Protein AF-A0A6M3LDL1-F1 (afdb_monomer)

Structure (mmCIF, N/CA/C/O backbone):
data_AF-A0A6M3LDL1-F1
#
_entry.id   AF-A0A6M3LDL1-F1
#
loop_
_atom_site.group_PDB
_atom_site.id
_atom_site.type_symbol
_atom_site.label_atom_id
_atom_site.label_alt_id
_atom_site.label_comp_id
_atom_site.label_asym_id
_atom_site.label_entity_id
_atom_site.label_seq_id
_atom_site.pdbx_PDB_ins_code
_atom_site.Cartn_x
_atom_site.Cartn_y
_atom_site.Cartn_z
_atom_site.occupancy
_atom_site.B_iso_or_equiv
_atom_site.auth_seq_id
_atom_site.auth_comp_id
_atom_site.auth_asym_id
_atom_site.auth_atom_id
_atom_site.pdbx_PDB_model_num
ATOM 1 N N . ASP A 1 1 ? 13.120 -0.111 -13.800 1.00 59.81 1 ASP A N 1
ATOM 2 C CA . ASP A 1 1 ? 12.149 -1.109 -13.318 1.00 59.81 1 ASP A CA 1
ATOM 3 C C . ASP A 1 1 ? 11.996 -1.169 -11.809 1.00 59.81 1 ASP A C 1
ATOM 5 O O . ASP A 1 1 ? 10.903 -0.873 -11.339 1.00 59.81 1 ASP A O 1
ATOM 9 N N . ASP A 1 2 ? 13.049 -1.464 -11.047 1.00 76.00 2 ASP A N 1
ATOM 10 C CA . ASP A 1 2 ? 12.962 -1.631 -9.584 1.00 76.00 2 ASP A CA 1
ATOM 11 C C . ASP A 1 2 ? 12.762 -0.327 -8.806 1.00 76.00 2 ASP A C 1
ATOM 13 O O . ASP A 1 2 ? 12.030 -0.293 -7.823 1.00 76.00 2 ASP A O 1
ATOM 17 N N . GLN A 1 3 ? 13.369 0.772 -9.257 1.00 81.88 3 GLN A N 1
ATOM 18 C CA . GLN A 1 3 ? 13.301 2.063 -8.558 1.00 81.88 3 GLN A CA 1
ATOM 19 C C . GLN A 1 3 ? 11.871 2.618 -8.489 1.00 81.88 3 GLN A C 1
ATOM 21 O O . GLN A 1 3 ? 11.461 3.129 -7.450 1.00 81.88 3 GLN A O 1
ATOM 26 N N . ASP A 1 4 ? 11.078 2.451 -9.552 1.00 76.75 4 ASP A N 1
ATOM 27 C CA . ASP A 1 4 ? 9.659 2.822 -9.555 1.00 76.75 4 ASP A CA 1
ATOM 28 C C . ASP A 1 4 ? 8.838 1.962 -8.592 1.00 76.75 4 ASP A C 1
ATOM 30 O O . ASP A 1 4 ? 7.957 2.475 -7.904 1.00 76.75 4 ASP A O 1
ATOM 34 N N . LEU A 1 5 ? 9.127 0.659 -8.516 1.00 78.75 5 LEU A N 1
ATOM 35 C CA . LEU A 1 5 ? 8.449 -0.242 -7.586 1.00 78.75 5 LEU A CA 1
ATOM 36 C C . LEU A 1 5 ? 8.794 0.113 -6.132 1.00 78.75 5 LEU A C 1
ATOM 38 O O . LEU A 1 5 ? 7.897 0.213 -5.298 1.00 78.75 5 LEU A O 1
ATOM 42 N N . ILE A 1 6 ? 10.071 0.372 -5.843 1.00 83.44 6 ILE A N 1
ATOM 43 C CA . ILE A 1 6 ? 10.554 0.793 -4.521 1.00 83.44 6 ILE A CA 1
ATOM 44 C C . ILE A 1 6 ? 9.925 2.132 -4.121 1.00 83.44 6 ILE A C 1
ATOM 46 O O . ILE A 1 6 ? 9.437 2.271 -2.999 1.00 83.44 6 ILE A O 1
ATOM 50 N N . ALA A 1 7 ? 9.871 3.099 -5.040 1.00 82.19 7 ALA A N 1
ATOM 51 C CA . ALA A 1 7 ? 9.235 4.389 -4.797 1.00 82.19 7 ALA A CA 1
ATOM 52 C C . ALA A 1 7 ? 7.732 4.237 -4.506 1.00 82.19 7 ALA A C 1
ATOM 54 O O . ALA A 1 7 ? 7.223 4.840 -3.561 1.00 82.19 7 ALA A O 1
ATOM 55 N N . GLN A 1 8 ? 7.027 3.389 -5.265 1.00 81.12 8 GLN A N 1
ATOM 56 C CA . GLN A 1 8 ? 5.606 3.116 -5.039 1.00 81.12 8 GLN A CA 1
ATOM 57 C C . GLN A 1 8 ? 5.363 2.429 -3.691 1.00 81.12 8 GLN A C 1
ATOM 59 O O . GLN A 1 8 ? 4.487 2.874 -2.950 1.00 81.12 8 GLN A O 1
ATOM 64 N N . LEU A 1 9 ? 6.165 1.423 -3.328 1.00 81.62 9 LEU A N 1
ATOM 65 C CA . LEU A 1 9 ? 6.074 0.728 -2.039 1.00 81.62 9 LEU A CA 1
ATOM 66 C C . LEU A 1 9 ? 6.369 1.659 -0.856 1.00 81.62 9 LEU A C 1
ATOM 68 O O . LEU A 1 9 ? 5.639 1.654 0.132 1.00 81.62 9 LEU A O 1
ATOM 72 N N . SER A 1 10 ? 7.398 2.503 -0.969 1.00 82.69 10 SER A N 1
ATOM 73 C CA . SER A 1 1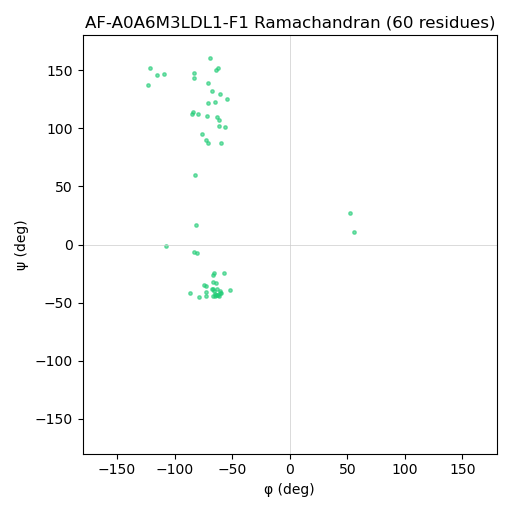0 ? 7.760 3.475 0.071 1.00 82.69 10 SER A CA 1
ATOM 74 C C . SER A 1 10 ? 6.701 4.572 0.252 1.00 82.69 10 SER A C 1
ATOM 76 O O . SER A 1 10 ? 6.553 5.130 1.339 1.00 82.69 10 SER A O 1
ATOM 78 N N . SER A 1 11 ? 5.923 4.861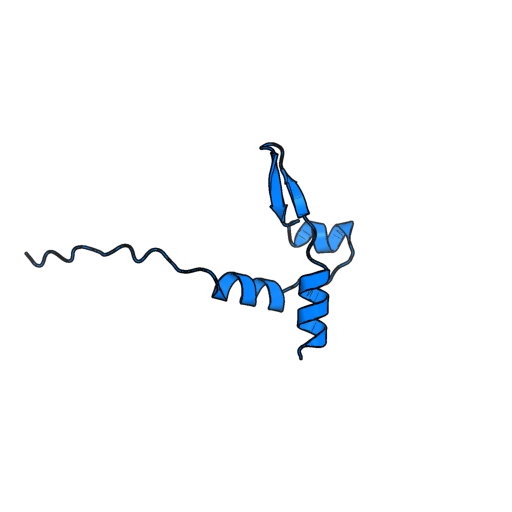 -0.795 1.00 80.44 11 SER A N 1
ATOM 79 C CA . SER A 1 11 ? 4.859 5.868 -0.768 1.00 80.44 11 SER A CA 1
ATOM 80 C C . SER A 1 11 ? 3.544 5.396 -0.128 1.00 80.44 11 SER A C 1
ATOM 82 O O . SER A 1 11 ? 2.647 6.217 0.080 1.00 80.44 11 SER A O 1
ATOM 84 N N . ILE A 1 12 ? 3.415 4.104 0.208 1.00 81.12 12 ILE A N 1
ATOM 85 C CA . ILE A 1 12 ? 2.211 3.550 0.842 1.00 81.12 12 ILE A CA 1
ATOM 86 C C . ILE A 1 12 ? 2.036 4.174 2.228 1.00 81.12 12 ILE A C 1
ATOM 88 O O . ILE A 1 12 ? 2.904 4.093 3.099 1.00 81.12 12 ILE A O 1
ATOM 92 N N . ARG A 1 13 ? 0.881 4.809 2.439 1.00 79.44 13 ARG A N 1
ATOM 93 C CA . ARG A 1 13 ? 0.504 5.423 3.714 1.00 79.44 13 ARG A CA 1
ATOM 94 C C . ARG A 1 13 ? -0.601 4.620 4.384 1.00 79.44 13 ARG A C 1
ATOM 96 O O . ARG A 1 13 ? -1.483 4.070 3.724 1.00 79.44 13 ARG A O 1
ATOM 103 N N . PHE A 1 14 ? -0.562 4.603 5.711 1.00 81.50 14 PHE A N 1
ATOM 104 C CA . PHE A 1 14 ? -1.529 3.910 6.551 1.00 81.50 14 PHE A CA 1
ATOM 105 C C . PHE A 1 14 ? -2.302 4.919 7.392 1.00 81.50 14 PHE A C 1
ATOM 107 O O . PHE A 1 14 ? -1.747 5.922 7.843 1.00 81.50 14 PHE A O 1
ATOM 114 N N . LYS A 1 15 ? -3.573 4.620 7.631 1.00 82.38 15 LYS A N 1
ATOM 115 C CA . LYS A 1 15 ? -4.431 5.309 8.586 1.00 82.38 15 LYS A CA 1
ATOM 116 C C . LYS A 1 15 ? -4.951 4.324 9.619 1.00 82.38 15 LYS A C 1
ATOM 118 O O . LYS A 1 15 ? -5.104 3.133 9.353 1.00 82.38 15 LYS A O 1
ATOM 123 N N . ILE A 1 16 ? -5.226 4.835 10.809 1.00 83.00 16 ILE A N 1
ATOM 124 C CA . ILE A 1 16 ? -5.911 4.069 11.843 1.00 83.00 16 ILE A CA 1
ATOM 125 C C . ILE A 1 16 ? -7.403 4.192 11.547 1.00 83.00 16 ILE A C 1
ATOM 127 O O . ILE A 1 16 ? -7.959 5.290 11.587 1.00 83.00 16 ILE A O 1
ATOM 131 N N . ALA A 1 17 ? -8.035 3.077 11.193 1.00 80.31 17 ALA A N 1
ATOM 132 C CA . ALA A 1 17 ? -9.478 3.030 11.008 1.00 80.31 17 ALA A CA 1
ATOM 133 C C . ALA A 1 17 ? -10.193 3.191 12.359 1.00 80.31 17 ALA A C 1
ATOM 135 O O . ALA A 1 17 ? -9.618 2.927 13.416 1.00 80.31 17 ALA A O 1
ATOM 136 N N . SER A 1 18 ? -11.474 3.563 12.339 1.00 78.50 18 SER A N 1
ATOM 137 C CA . SER A 1 18 ? -12.292 3.7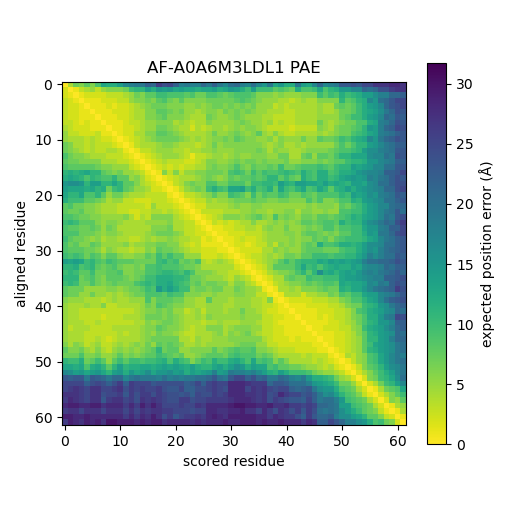18 13.554 1.00 78.50 18 SER A CA 1
ATOM 138 C C . SER A 1 18 ? -12.356 2.446 14.413 1.00 78.50 18 SER A C 1
ATOM 140 O O . SER A 1 18 ? -12.507 2.532 15.626 1.00 78.50 18 SER A O 1
ATOM 142 N N . ASP A 1 19 ? -12.154 1.277 1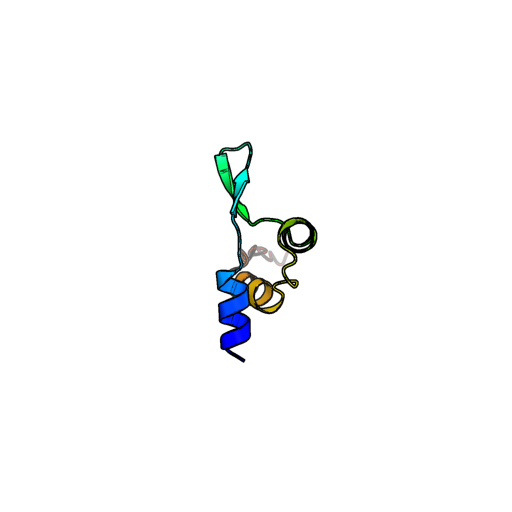3.799 1.00 85.19 19 ASP A N 1
ATOM 143 C CA . ASP A 1 19 ? -12.045 -0.029 14.466 1.00 85.19 19 ASP A CA 1
ATOM 144 C C . ASP A 1 19 ? -10.636 -0.302 15.048 1.00 85.19 19 ASP A C 1
ATOM 146 O O . ASP A 1 19 ? -10.247 -1.442 15.282 1.00 85.19 19 ASP A O 1
ATOM 150 N N . LYS A 1 20 ? -9.806 0.741 15.209 1.00 81.56 20 LYS A N 1
ATOM 151 C CA . LYS A 1 20 ? -8.398 0.696 15.664 1.00 81.56 20 LYS A CA 1
ATOM 152 C C . LYS A 1 20 ? -7.470 -0.209 14.840 1.00 81.56 20 LYS A C 1
ATOM 154 O O . LYS A 1 20 ? -6.330 -0.450 15.231 1.00 81.56 20 LYS A O 1
ATOM 159 N N . LYS A 1 21 ? -7.932 -0.690 13.688 1.00 85.19 21 LYS A N 1
AT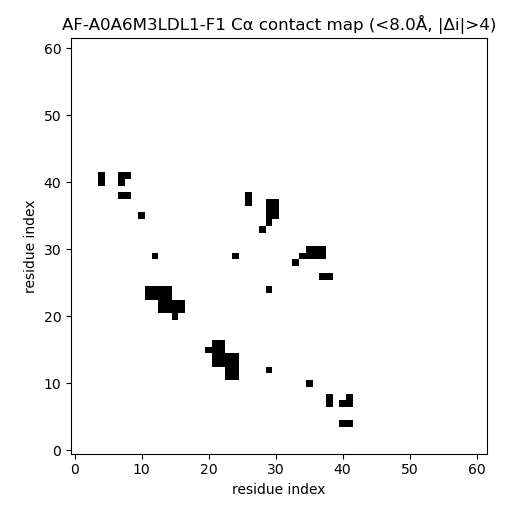OM 160 C CA . LYS A 1 21 ? -7.150 -1.496 12.749 1.00 85.19 21 LYS A CA 1
ATOM 161 C C . LYS A 1 21 ? -6.304 -0.601 11.851 1.00 85.19 21 LYS A C 1
ATOM 163 O O . LYS A 1 21 ? -6.712 0.506 11.493 1.00 85.19 21 LYS A O 1
ATOM 168 N N . LEU A 1 22 ? -5.138 -1.109 11.463 1.00 83.94 22 LEU A N 1
ATOM 169 C CA . LEU A 1 22 ? -4.303 -0.480 10.449 1.00 83.94 22 LEU A CA 1
ATOM 170 C C . LEU A 1 22 ? -4.979 -0.656 9.084 1.00 83.94 22 LEU A C 1
ATOM 172 O O . LEU A 1 22 ? -5.240 -1.781 8.662 1.00 83.94 22 LEU A O 1
ATOM 176 N N . GLN A 1 23 ? -5.269 0.445 8.401 1.00 86.12 23 GLN A N 1
ATOM 177 C CA . GLN A 1 23 ? -5.859 0.434 7.069 1.00 86.12 23 GLN A CA 1
ATOM 178 C C . GLN A 1 23 ? -4.961 1.204 6.107 1.00 86.12 23 GLN A C 1
ATOM 180 O O . GLN A 1 23 ? -4.445 2.269 6.439 1.00 86.12 23 GLN A O 1
ATOM 185 N N . ILE A 1 24 ? -4.766 0.674 4.904 1.00 84.56 24 ILE A N 1
ATOM 186 C CA . ILE A 1 24 ? -4.053 1.390 3.845 1.00 84.56 24 ILE A CA 1
ATOM 187 C C . ILE A 1 24 ? -4.944 2.534 3.343 1.00 84.56 24 ILE A C 1
ATOM 189 O O . ILE A 1 24 ? -6.160 2.381 3.207 1.00 84.56 24 ILE A O 1
ATOM 193 N N . VAL A 1 25 ? -4.339 3.692 3.088 1.00 81.81 25 VAL A N 1
ATOM 194 C CA . VAL A 1 25 ? -5.007 4.842 2.470 1.00 81.81 25 VAL A CA 1
ATOM 195 C C . VAL A 1 25 ? -5.517 4.452 1.078 1.00 81.81 25 VA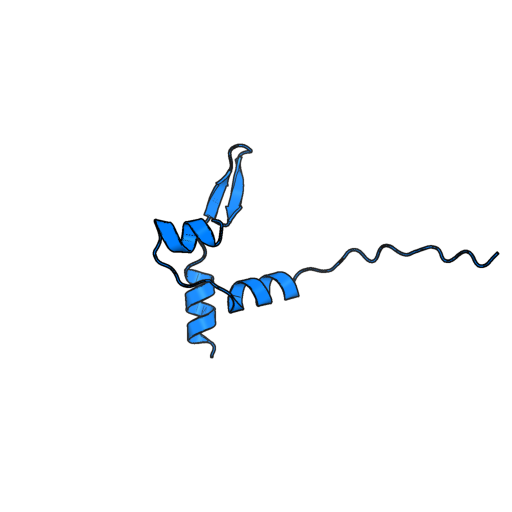L A C 1
ATOM 197 O O . VAL A 1 25 ? -4.777 3.902 0.267 1.00 81.81 25 VAL A O 1
ATOM 200 N N . SER A 1 26 ? -6.788 4.726 0.782 1.00 79.69 26 SER A N 1
ATOM 201 C CA . SER A 1 26 ? -7.396 4.380 -0.509 1.00 79.69 26 SER A CA 1
ATOM 202 C C . SER A 1 26 ? -6.713 5.108 -1.673 1.00 79.69 26 SER A C 1
ATOM 204 O O . SER A 1 26 ? -6.238 6.233 -1.515 1.00 79.69 26 SER A O 1
ATOM 206 N N . LYS A 1 27 ? -6.735 4.515 -2.876 1.00 76.31 27 LYS A N 1
ATOM 207 C CA . LYS A 1 27 ? -6.105 5.079 -4.092 1.00 76.31 27 LYS A CA 1
ATOM 208 C C . LYS A 1 27 ? -6.528 6.531 -4.364 1.00 76.31 27 LYS A C 1
ATOM 210 O O . LYS A 1 27 ? -5.710 7.371 -4.732 1.00 76.31 27 LYS A O 1
ATOM 215 N N . GLU A 1 28 ? -7.798 6.850 -4.130 1.00 77.38 28 GLU A N 1
ATOM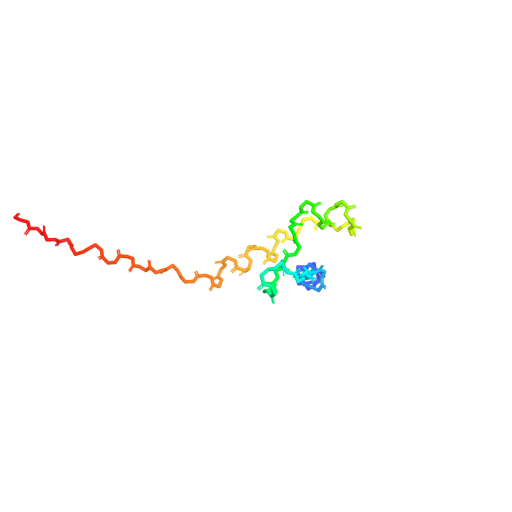 216 C CA . GLU A 1 28 ? -8.347 8.200 -4.298 1.00 77.38 28 GLU A CA 1
ATOM 217 C C . GLU A 1 28 ? -7.775 9.208 -3.293 1.00 77.38 28 GLU A C 1
ATOM 219 O O . GLU A 1 28 ? -7.495 10.349 -3.654 1.00 77.38 28 GLU A O 1
ATOM 224 N N . GLU A 1 29 ? -7.567 8.780 -2.049 1.00 76.00 29 GLU A N 1
ATOM 225 C CA . GLU A 1 29 ? -6.995 9.586 -0.967 1.00 76.00 29 GLU A CA 1
ATOM 226 C C . GLU A 1 29 ? -5.478 9.758 -1.175 1.00 76.00 29 GLU A C 1
ATOM 228 O O . GLU A 1 29 ? -4.957 10.854 -0.986 1.00 76.00 29 GLU A O 1
ATOM 233 N N . MET A 1 30 ? -4.775 8.751 -1.710 1.00 78.62 30 MET A N 1
ATOM 234 C CA . MET A 1 30 ? -3.381 8.902 -2.165 1.00 78.62 30 MET A CA 1
ATOM 235 C C . MET A 1 30 ? -3.246 9.958 -3.270 1.00 78.62 30 MET A C 1
ATOM 237 O O . MET A 1 30 ? -2.338 10.791 -3.226 1.00 78.62 30 MET A O 1
ATOM 241 N N . LYS A 1 31 ? -4.180 9.967 -4.228 1.00 77.88 31 LYS A N 1
ATOM 242 C CA . LYS A 1 31 ? -4.181 10.918 -5.345 1.00 77.88 31 LYS A CA 1
ATOM 243 C C . LYS A 1 31 ? -4.567 12.336 -4.917 1.00 77.88 31 LYS A C 1
ATOM 245 O O . LYS A 1 31 ? -3.922 13.284 -5.351 1.00 77.88 31 LYS A O 1
ATOM 250 N N . ARG A 1 32 ? -5.608 12.495 -4.089 1.00 78.50 32 ARG A N 1
ATOM 251 C CA . ARG A 1 32 ? -6.108 13.816 -3.656 1.00 78.50 32 ARG A CA 1
ATOM 252 C C . ARG A 1 32 ? -5.270 14.438 -2.545 1.00 78.50 32 ARG A C 1
ATOM 254 O O . ARG A 1 32 ? -4.972 15.622 -2.610 1.00 78.50 32 ARG A O 1
ATOM 261 N N . THR A 1 33 ? -4.910 13.661 -1.527 1.00 71.56 33 THR A N 1
ATOM 262 C CA . THR A 1 33 ? -4.267 14.187 -0.315 1.00 71.56 33 THR A CA 1
ATOM 263 C C . THR A 1 33 ? -2.756 14.265 -0.479 1.00 71.56 33 THR A C 1
ATOM 265 O O . THR A 1 33 ? -2.137 15.253 -0.096 1.00 71.56 33 THR A O 1
ATOM 268 N N . TYR A 1 34 ? -2.152 13.240 -1.081 1.00 66.75 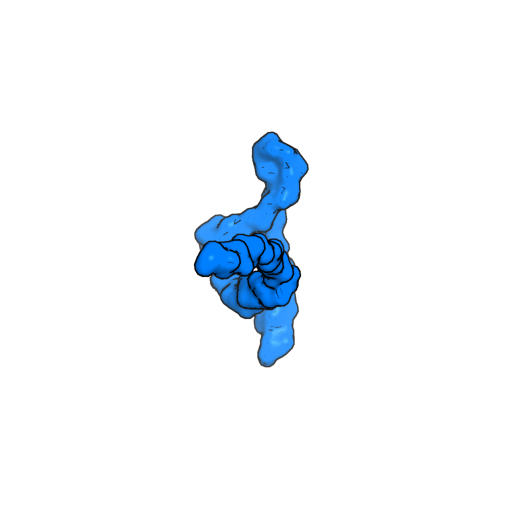34 TYR A N 1
ATOM 269 C CA . TYR A 1 34 ? -0.695 13.111 -1.151 1.00 66.75 34 TYR A CA 1
ATOM 270 C C . TYR A 1 34 ? -0.121 13.381 -2.546 1.00 66.75 34 TYR A C 1
ATOM 272 O O . TYR A 1 34 ? 1.095 13.345 -2.706 1.00 66.75 34 TYR A O 1
ATOM 280 N N . HIS A 1 35 ? -0.971 13.674 -3.542 1.00 74.31 35 HIS A N 1
ATOM 281 C CA . HIS A 1 35 ? -0.579 13.910 -4.941 1.00 74.31 35 HIS A CA 1
ATOM 282 C C . HIS A 1 35 ? 0.285 12.776 -5.522 1.00 74.31 35 HIS A C 1
ATOM 284 O O . HIS A 1 35 ? 1.091 12.981 -6.430 1.00 74.31 35 HIS A O 1
ATOM 290 N N . LEU A 1 36 ? 0.115 11.563 -4.989 1.00 72.88 36 LEU A N 1
ATOM 291 C CA . LEU A 1 36 ? 0.861 10.386 -5.405 1.00 72.88 36 LEU A CA 1
ATOM 292 C C . LEU A 1 36 ? 0.204 9.769 -6.643 1.00 72.88 36 LEU A C 1
ATOM 294 O O . LEU A 1 36 ? -1.023 9.739 -6.781 1.00 72.88 36 LEU A O 1
ATOM 298 N N . LYS A 1 37 ? 1.037 9.258 -7.553 1.00 71.94 37 LYS A N 1
ATOM 299 C CA . LYS A 1 37 ? 0.575 8.430 -8.673 1.00 71.94 37 LYS A CA 1
ATOM 300 C C . LYS A 1 37 ? -0.033 7.132 -8.131 1.00 71.94 37 LYS A C 1
ATOM 302 O O . LYS A 1 37 ? 0.390 6.649 -7.083 1.00 71.94 37 LYS A O 1
ATOM 307 N N . SER A 1 38 ? -1.006 6.573 -8.856 1.00 70.75 38 SER A N 1
ATOM 308 C CA . SER A 1 38 ? -1.587 5.268 -8.508 1.00 70.75 38 SER A CA 1
ATOM 309 C C . SER A 1 38 ? -0.462 4.227 -8.406 1.00 70.75 38 SER A C 1
ATOM 311 O O . SER A 1 38 ? 0.326 4.111 -9.350 1.00 70.75 38 SER A O 1
ATOM 313 N N . PRO A 1 39 ? -0.325 3.508 -7.278 1.00 78.62 39 PRO A N 1
ATOM 314 C CA . PRO A 1 39 ? 0.752 2.545 -7.081 1.00 78.62 39 PRO A CA 1
ATOM 315 C C . PRO A 1 39 ? 0.401 1.198 -7.731 1.00 78.62 39 PRO A C 1
ATOM 317 O O . PRO A 1 39 ? 0.299 0.176 -7.060 1.00 78.62 39 PRO A O 1
ATOM 320 N N . ASP A 1 40 ? 0.183 1.192 -9.048 1.00 81.31 40 ASP A N 1
ATOM 321 C CA . ASP A 1 40 ? -0.355 0.029 -9.767 1.00 81.31 40 ASP A CA 1
ATOM 322 C C . ASP A 1 40 ? 0.582 -1.194 -9.715 1.00 81.31 40 ASP A C 1
ATOM 324 O O . ASP A 1 40 ? 0.112 -2.332 -9.631 1.00 81.31 40 ASP A O 1
ATOM 328 N N . LYS A 1 41 ? 1.910 -0.984 -9.699 1.00 81.75 41 LYS A N 1
ATOM 329 C CA . LYS A 1 41 ? 2.879 -2.089 -9.583 1.00 81.75 41 LYS A CA 1
ATOM 330 C C . LYS A 1 41 ? 2.897 -2.678 -8.171 1.00 81.75 41 LYS A C 1
ATOM 332 O O . LYS A 1 41 ? 2.946 -3.896 -8.023 1.00 81.75 41 LYS A O 1
ATOM 337 N N . ALA A 1 4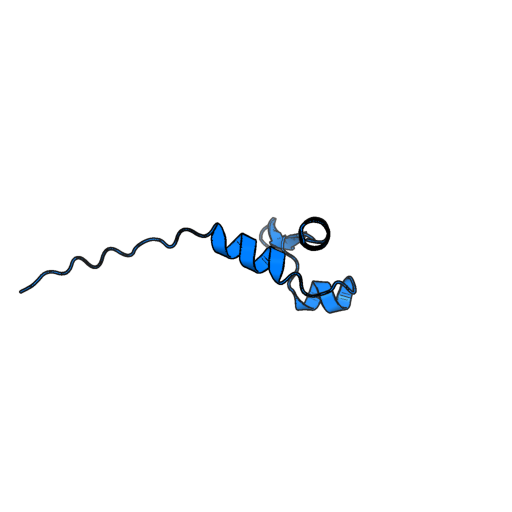2 ? 2.830 -1.834 -7.140 1.00 83.69 42 ALA A N 1
ATOM 338 C CA . ALA A 1 42 ? 2.785 -2.296 -5.753 1.00 83.69 42 ALA A CA 1
ATOM 339 C C . ALA A 1 42 ? 1.470 -3.029 -5.432 1.00 83.69 42 ALA A C 1
ATOM 341 O O . ALA A 1 42 ? 1.492 -4.050 -4.751 1.00 83.69 42 ALA A O 1
ATOM 342 N N . ASP A 1 43 ? 0.342 -2.553 -5.967 1.00 81.06 43 ASP A N 1
ATOM 343 C CA . ASP A 1 43 ? -0.972 -3.199 -5.829 1.00 81.06 43 ASP A CA 1
ATOM 344 C C . ASP A 1 43 ? -0.977 -4.583 -6.502 1.00 81.06 43 ASP A C 1
ATOM 346 O O . ASP A 1 43 ? -1.409 -5.569 -5.909 1.00 81.06 43 ASP A O 1
ATOM 350 N N . SER A 1 44 ? -0.388 -4.681 -7.701 1.00 86.62 44 SER A N 1
ATOM 351 C CA . SER A 1 44 ? -0.207 -5.957 -8.409 1.00 86.62 44 SER A CA 1
ATOM 352 C C . SER A 1 44 ? 0.648 -6.946 -7.610 1.00 86.62 44 SER A C 1
ATOM 354 O O . SER A 1 44 ? 0.310 -8.125 -7.519 1.00 86.62 44 SER A O 1
ATOM 356 N N . LEU A 1 45 ? 1.731 -6.470 -6.987 1.00 86.69 45 LEU A N 1
ATOM 357 C CA . LEU A 1 45 ? 2.576 -7.292 -6.123 1.00 86.69 45 LEU A CA 1
ATOM 358 C C . LEU A 1 45 ? 1.816 -7.759 -4.871 1.00 86.69 45 LEU A C 1
ATOM 360 O O . LEU A 1 45 ? 1.909 -8.925 -4.503 1.00 86.69 45 LEU A O 1
ATOM 364 N N . ALA A 1 46 ? 1.032 -6.883 -4.240 1.00 86.25 46 ALA A N 1
ATOM 365 C CA . ALA A 1 46 ? 0.220 -7.241 -3.079 1.00 86.25 46 ALA A CA 1
ATOM 366 C C . ALA A 1 46 ? -0.801 -8.344 -3.407 1.00 86.25 46 ALA A C 1
ATOM 368 O O . ALA A 1 46 ? -0.977 -9.272 -2.619 1.00 86.25 46 ALA A O 1
ATOM 369 N N . LEU A 1 47 ? -1.426 -8.280 -4.587 1.00 85.62 47 LEU A N 1
ATOM 370 C CA . LEU A 1 47 ? -2.335 -9.322 -5.069 1.00 85.62 47 LEU A CA 1
ATOM 371 C C . LEU A 1 47 ? -1.620 -10.648 -5.351 1.00 85.62 47 LEU A C 1
ATOM 373 O O . LEU A 1 47 ? -2.204 -11.703 -5.127 1.00 85.62 47 LEU A O 1
ATOM 377 N N . ALA A 1 48 ? -0.359 -10.620 -5.786 1.00 89.12 48 ALA A N 1
ATOM 378 C CA . ALA A 1 48 ? 0.423 -11.836 -6.013 1.00 89.12 48 ALA A CA 1
ATOM 379 C C . ALA A 1 48 ? 0.722 -12.616 -4.718 1.00 89.12 48 ALA A C 1
ATOM 381 O O . ALA A 1 48 ? 0.920 -13.826 -4.766 1.00 89.12 48 ALA A O 1
ATOM 382 N N . PHE A 1 49 ? 0.724 -11.946 -3.560 1.00 87.19 49 PHE A N 1
ATOM 383 C CA . PHE A 1 49 ? 0.875 -12.593 -2.251 1.00 87.19 49 PHE A CA 1
ATOM 384 C C . PHE A 1 49 ? -0.433 -13.165 -1.691 1.00 87.19 49 PHE A C 1
ATOM 386 O O . PHE A 1 49 ? -0.420 -13.811 -0.642 1.00 87.19 49 PHE A O 1
ATOM 393 N N . TYR A 1 50 ? -1.570 -12.923 -2.344 1.00 85.44 50 TYR A N 1
ATOM 394 C CA . TYR A 1 50 ? -2.843 -13.462 -1.894 1.00 85.44 50 TYR A CA 1
ATOM 395 C C . TYR A 1 50 ? -2.984 -14.926 -2.320 1.00 85.44 50 TYR A C 1
ATOM 397 O O . TYR A 1 50 ? -3.148 -15.226 -3.500 1.00 85.44 50 TYR A O 1
ATOM 405 N N . GLU A 1 51 ? -2.976 -15.842 -1.350 1.00 82.75 51 GLU A N 1
ATOM 406 C CA . GLU A 1 51 ? -3.373 -17.230 -1.579 1.00 82.75 51 GLU A CA 1
ATOM 407 C C . GLU A 1 51 ? -4.904 -17.349 -1.452 1.00 82.75 51 GLU A C 1
ATOM 409 O O . GLU A 1 51 ? -5.452 -17.167 -0.354 1.00 82.75 51 GLU A O 1
ATOM 414 N N . PRO A 1 52 ? -5.637 -17.629 -2.547 1.00 80.12 52 PRO A N 1
ATOM 415 C CA . PRO A 1 52 ? -7.069 -17.844 -2.460 1.00 80.12 52 PRO A CA 1
ATOM 416 C C . PRO A 1 52 ? -7.333 -19.137 -1.693 1.00 80.12 52 PRO A C 1
ATOM 418 O O . PRO A 1 52 ? -6.777 -20.189 -2.006 1.00 80.12 52 PRO A O 1
ATOM 421 N N . LYS A 1 53 ? -8.246 -19.090 -0.718 1.00 78.56 53 LYS A N 1
ATOM 422 C CA . LYS A 1 53 ? -8.758 -20.316 -0.102 1.00 78.56 53 LYS A CA 1
ATOM 423 C C . LYS A 1 53 ? -9.446 -21.130 -1.193 1.00 78.56 53 LYS A C 1
ATOM 425 O O . LYS A 1 53 ? -10.525 -20.756 -1.649 1.00 78.56 53 LYS A O 1
ATOM 430 N N . ILE A 1 54 ? -8.810 -22.221 -1.615 1.00 72.38 54 ILE A N 1
ATOM 431 C CA . ILE A 1 54 ? -9.398 -23.185 -2.540 1.00 72.38 54 ILE A CA 1
ATOM 432 C C . ILE A 1 54 ? -10.627 -23.744 -1.830 1.00 72.38 54 ILE A C 1
ATOM 434 O O . ILE A 1 54 ? -10.524 -24.546 -0.901 1.00 72.38 54 ILE A O 1
ATOM 438 N N . ASN A 1 55 ? -11.801 -23.259 -2.217 1.00 63.66 55 ASN A N 1
ATOM 439 C CA . ASN A 1 55 ? -13.058 -23.789 -1.731 1.00 63.66 55 ASN A CA 1
ATOM 440 C C . ASN A 1 55 ? -13.203 -25.145 -2.417 1.00 63.66 55 ASN A C 1
ATOM 442 O O . ASN A 1 55 ? -13.666 -25.184 -3.548 1.00 63.66 55 ASN A O 1
ATOM 446 N N . ASN A 1 56 ? -12.688 -26.215 -1.802 1.00 60.56 56 ASN A N 1
ATOM 447 C CA . ASN A 1 56 ? -12.741 -27.572 -2.336 1.00 60.56 56 ASN A CA 1
ATOM 448 C C . ASN A 1 56 ? -14.218 -27.917 -2.587 1.00 60.56 56 ASN A C 1
ATOM 450 O O . ASN A 1 56 ? -14.932 -28.196 -1.615 1.00 60.56 56 ASN A O 1
ATOM 454 N N . PRO A 1 57 ? -14.726 -27.857 -3.835 1.00 64.00 57 PRO A N 1
ATOM 455 C CA . PRO A 1 57 ? -16.060 -28.343 -4.076 1.00 64.00 57 PRO A CA 1
ATOM 456 C C . PRO A 1 57 ? -15.909 -29.851 -3.953 1.00 64.00 57 PRO A C 1
ATOM 458 O O . PRO A 1 57 ? -15.226 -30.480 -4.755 1.00 64.00 57 PRO A O 1
ATOM 461 N N . GLN A 1 58 ? -16.471 -30.430 -2.899 1.00 61.00 58 GLN A N 1
ATOM 462 C CA . GLN A 1 58 ? -16.644 -31.872 -2.806 1.00 61.00 58 GLN A CA 1
ATOM 463 C C . GLN A 1 58 ? -17.529 -32.256 -4.001 1.00 61.00 58 GLN A C 1
ATOM 465 O O . GLN A 1 58 ? -18.755 -32.220 -3.898 1.00 61.00 58 GLN A O 1
ATOM 470 N N . ILE A 1 59 ? -16.930 -32.513 -5.168 1.00 66.00 59 ILE A N 1
ATOM 471 C CA . ILE A 1 59 ? -17.644 -32.964 -6.358 1.00 66.00 59 ILE A CA 1
ATOM 472 C C . ILE A 1 59 ? -18.062 -34.396 -6.043 1.00 66.00 59 ILE A C 1
ATOM 474 O O . ILE A 1 59 ? -17.342 -35.362 -6.286 1.00 66.00 59 ILE A O 1
ATOM 478 N N . ARG A 1 60 ? -19.228 -34.512 -5.411 1.00 52.69 60 ARG A N 1
ATOM 479 C CA . ARG A 1 60 ? -19.958 -35.760 -5.271 1.00 52.69 60 ARG A CA 1
ATOM 480 C C . ARG A 1 60 ? -20.601 -36.017 -6.628 1.00 52.69 60 ARG A C 1
ATOM 482 O O . ARG A 1 60 ? -21.655 -35.466 -6.929 1.00 52.69 60 ARG A O 1
ATOM 489 N N . TRP A 1 61 ? -19.927 -36.803 -7.459 1.00 60.94 61 TRP A N 1
ATOM 490 C CA . TRP A 1 61 ? -20.582 -37.456 -8.585 1.00 60.94 61 TRP A CA 1
ATOM 491 C C . TRP A 1 61 ? -21.629 -38.407 -7.993 1.00 60.94 61 TRP A C 1
ATOM 493 O O . TRP A 1 61 ? -21.273 -39.345 -7.276 1.00 60.94 61 TRP A O 1
ATOM 503 N N . LEU A 1 62 ? -22.904 -38.053 -8.176 1.00 53.66 62 LEU A N 1
ATOM 504 C CA . LEU A 1 62 ? -24.046 -38.951 -7.997 1.00 53.66 62 LEU A CA 1
ATOM 505 C C . LEU A 1 62 ? -24.098 -39.936 -9.165 1.00 53.66 62 LEU A C 1
ATOM 507 O O . LEU A 1 62 ? -23.798 -39.494 -10.298 1.00 53.66 62 LEU A O 1
#

Solvent-accessible surface area (backbone atoms only — not comparable to full-atom values): 4034 Å² total; per-residue (Å²): 118,65,66,62,41,53,52,36,54,72,64,66,52,73,42,75,40,96,84,72,41,86,34,72,59,50,68,67,51,36,40,70,75,66,69,41,76,80,46,62,66,42,54,54,52,56,55,71,71,58,78,75,82,78,75,77,74,80,80,73,84,126

Nearest PDB structures (foldseek):
  5c10-assembly1_A  TM=9.477E-01  e=1.975E-03  Lederbergvirus Sf6
  5c2f-assembly1_A  TM=9.431E-01  e=3.665E-03  Lederbergvirus Sf6
  5c15-assembly1_A  TM=9.604E-01  e=6.799E-03  Lederbergvirus Sf6
  8dkr-assembly2_A  TM=8.865E-01  e=4.503E-03  Pseudomonas phage vB_PaeM_E217
  4iei-assembly1_A  TM=8.658E-01  e=2.185E-02  Lederbergvirus Sf6

Foldseek 3Di:
DVVLLVVLVVLWDWDQPPVRDTDTDDQVCCCPVVVDDRSVVNVVVVVVPDDDDPPPPPPPDD

pLDDT: mean 77.44, std 8.44, range [52.69, 89.12]

Mean predicted aligned error: 9.72 Å

Organism: NCBI:txid1070528

Sequence (62 aa):
DDQDLIAQLSSIRFKIASDKKLQIVSKEEMKRTYHLKSPDKADSLALAFYEPKINNPQIRWL

Secondary structure (DSSP, 8-state):
-HHHHHHHHHT--EEE-TTS-EEEPPHHHHHHHS-PPP-HHHHHHHHHT-------------

Radius of gyration: 17.28 Å; Cα contacts (8 Å, |Δi|>4): 37; chains: 1; bounding box: 37×53×29 Å